Protein AF-A0A9E5MZT5-F1 (afdb_monomer_lite)

Foldseek 3Di:
DDDPDPCPDDPPPPPVVVVVCVVVPDDPPPPPDDDDDCVPHPVVVCVVPPCVPVNPDPVPPPPPD

Radius of gyration: 33.57 Å; chains: 1; bounding box: 91×18×65 Å

pLDDT: mean 71.57, std 15.98, range [46.72, 96.44]

Secondary structure (DSSP, 8-state):
---------SSSSTTHHHHHHHHHS-------PPPPPIIIIIHHHHHHHTTTTS---GGG-----

Structure (mmCIF,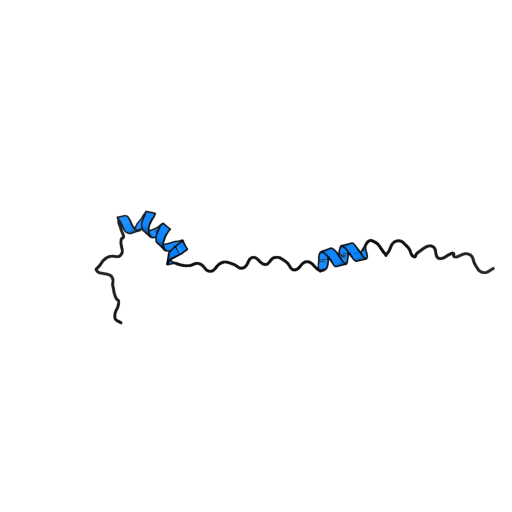 N/CA/C/O backbone):
data_AF-A0A9E5MZT5-F1
#
_entry.id   AF-A0A9E5MZT5-F1
#
loop_
_atom_site.group_PDB
_atom_site.id
_atom_site.type_symbol
_atom_site.label_atom_id
_atom_site.label_alt_id
_atom_site.label_comp_id
_atom_site.label_asym_id
_atom_site.label_entity_id
_atom_site.label_seq_id
_atom_site.pdbx_PDB_ins_code
_atom_site.Cartn_x
_atom_site.Cartn_y
_atom_site.Cartn_z
_atom_site.occupancy
_atom_site.B_iso_or_equiv
_atom_site.auth_seq_id
_atom_site.auth_comp_id
_atom_site.auth_asym_id
_atom_site.auth_atom_id
_atom_site.pdbx_PDB_model_num
ATOM 1 N N . MET A 1 1 ? 67.590 3.139 -52.055 1.00 46.72 1 MET A N 1
ATOM 2 C CA . MET A 1 1 ? 66.880 4.112 -51.194 1.00 46.72 1 MET A CA 1
ATOM 3 C C . MET A 1 1 ? 65.512 3.549 -50.812 1.00 46.72 1 MET A C 1
ATOM 5 O O . MET A 1 1 ? 64.482 4.045 -51.236 1.00 46.72 1 MET A O 1
ATOM 9 N N . ASN A 1 2 ? 65.517 2.448 -50.060 1.00 51.78 2 ASN A N 1
ATOM 10 C CA . ASN A 1 2 ? 64.323 1.734 -49.613 1.00 51.78 2 ASN A CA 1
ATOM 11 C C . ASN A 1 2 ? 64.628 1.139 -48.224 1.00 51.78 2 ASN A C 1
ATOM 13 O O . ASN A 1 2 ? 65.784 0.815 -47.963 1.00 51.78 2 ASN A O 1
ATOM 17 N N . GLN A 1 3 ? 63.608 1.005 -47.373 1.00 61.31 3 GLN A N 1
ATOM 18 C CA . GLN A 1 3 ? 63.623 0.421 -46.014 1.00 61.31 3 GLN A CA 1
ATOM 19 C C . GLN A 1 3 ? 64.026 1.279 -44.798 1.00 61.31 3 GLN A C 1
ATOM 21 O O . GLN A 1 3 ? 64.781 0.831 -43.937 1.00 61.31 3 GLN A O 1
ATOM 26 N N . ARG A 1 4 ? 63.420 2.454 -44.591 1.00 58.84 4 ARG A N 1
ATOM 27 C CA . ARG A 1 4 ? 63.374 3.040 -43.231 1.00 58.84 4 ARG A CA 1
ATOM 28 C C . ARG A 1 4 ? 62.012 3.622 -42.884 1.00 58.84 4 ARG A C 1
ATOM 30 O O . ARG A 1 4 ? 61.882 4.808 -42.627 1.00 58.84 4 ARG A O 1
ATOM 37 N N . ARG A 1 5 ? 60.993 2.767 -42.817 1.00 62.62 5 ARG A N 1
ATOM 38 C CA . ARG A 1 5 ? 59.818 3.014 -41.967 1.00 62.62 5 ARG A CA 1
ATOM 39 C C . ARG A 1 5 ? 59.507 1.727 -41.221 1.00 62.62 5 ARG A C 1
ATOM 41 O O . ARG A 1 5 ? 58.698 0.910 -41.635 1.00 62.62 5 ARG A O 1
ATOM 48 N N . ARG A 1 6 ? 60.270 1.527 -40.146 1.00 61.16 6 ARG A N 1
ATOM 49 C CA . ARG A 1 6 ? 60.052 0.484 -39.145 1.00 61.16 6 ARG A CA 1
ATOM 50 C C . ARG A 1 6 ? 58.683 0.777 -38.529 1.00 61.16 6 ARG A C 1
ATOM 52 O O . ARG A 1 6 ? 58.556 1.712 -37.743 1.00 61.16 6 ARG A O 1
ATOM 59 N N . VAL A 1 7 ? 57.663 0.044 -38.964 1.00 57.47 7 VAL A N 1
ATOM 60 C CA . VAL A 1 7 ? 56.308 0.093 -38.411 1.00 57.47 7 VAL A CA 1
ATOM 61 C C . VAL A 1 7 ? 56.416 -0.339 -36.950 1.00 57.47 7 VAL A C 1
ATOM 63 O O . VAL A 1 7 ? 56.546 -1.517 -36.636 1.00 57.47 7 VAL A O 1
ATOM 66 N N . ARG A 1 8 ? 56.490 0.644 -36.053 1.00 57.28 8 ARG A N 1
ATOM 67 C CA . ARG A 1 8 ? 56.571 0.478 -34.598 1.00 57.28 8 ARG A CA 1
ATOM 68 C C . ARG A 1 8 ? 55.236 0.927 -34.005 1.00 57.28 8 ARG A C 1
ATOM 70 O O . ARG A 1 8 ? 55.197 1.816 -33.169 1.00 57.28 8 ARG A O 1
ATOM 77 N N . THR A 1 9 ? 54.134 0.386 -34.522 1.00 54.03 9 THR A N 1
ATOM 78 C CA . THR A 1 9 ? 52.770 0.873 -34.241 1.00 54.03 9 THR A CA 1
ATOM 79 C C . THR A 1 9 ? 51.781 -0.272 -34.017 1.00 54.03 9 THR A C 1
ATOM 81 O O . THR A 1 9 ? 50.677 -0.237 -34.545 1.00 54.03 9 THR A O 1
ATOM 84 N N . SER A 1 10 ? 52.156 -1.286 -33.229 1.00 56.03 10 SER A N 1
ATOM 85 C CA . SER A 1 10 ? 51.300 -2.473 -33.026 1.00 56.03 10 SER A CA 1
ATOM 86 C C . SER A 1 10 ? 50.992 -2.831 -31.569 1.00 56.03 10 SER A C 1
ATOM 88 O O . SER A 1 10 ? 50.421 -3.885 -31.338 1.00 56.03 10 SE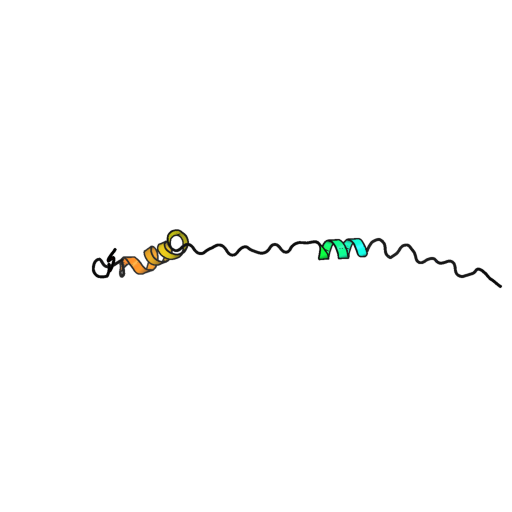R A O 1
ATOM 90 N N . VAL A 1 11 ? 51.348 -2.010 -30.570 1.00 55.09 11 VAL A N 1
ATOM 91 C CA . VAL A 1 11 ? 51.230 -2.431 -29.148 1.00 55.09 11 VAL A CA 1
ATOM 92 C C . VAL A 1 11 ? 50.380 -1.492 -28.273 1.00 55.09 11 VAL A C 1
ATOM 94 O O . VAL A 1 11 ? 50.219 -1.745 -27.090 1.00 55.09 11 VAL A O 1
ATOM 97 N N . ILE A 1 12 ? 49.763 -0.436 -28.820 1.00 54.84 12 ILE A N 1
ATOM 98 C CA . ILE A 1 12 ? 48.916 0.480 -28.014 1.00 54.84 12 ILE A CA 1
ATOM 99 C C . ILE A 1 12 ? 47.414 0.109 -28.070 1.00 54.84 12 ILE A C 1
ATOM 101 O O . ILE A 1 12 ? 46.651 0.493 -27.192 1.00 54.84 12 ILE A O 1
ATOM 105 N N . PHE A 1 13 ? 46.972 -0.720 -29.023 1.00 51.12 13 PHE A N 1
ATOM 106 C CA . PHE A 1 13 ? 45.547 -1.063 -29.208 1.00 51.12 13 PHE A CA 1
ATOM 107 C C . PHE A 1 13 ? 45.039 -2.286 -28.416 1.00 51.12 13 PHE A C 1
ATOM 109 O O . PHE A 1 13 ? 43.863 -2.623 -28.517 1.00 51.12 13 PHE A O 1
ATOM 116 N N . GLY A 1 14 ? 45.890 -2.967 -27.638 1.00 52.38 14 GLY A N 1
ATOM 117 C CA . GLY A 1 14 ? 45.506 -4.195 -26.922 1.00 52.38 14 GLY A CA 1
ATOM 118 C C . GLY A 1 14 ? 44.843 -3.980 -25.554 1.00 52.38 14 GLY A C 1
ATOM 119 O O . GLY A 1 14 ? 44.122 -4.854 -25.088 1.00 52.38 14 GLY A O 1
ATOM 120 N N . GLY A 1 15 ? 45.079 -2.835 -24.901 1.00 53.62 15 GLY A N 1
ATOM 121 C CA . GLY A 1 15 ? 44.596 -2.577 -23.535 1.00 53.62 15 GLY A CA 1
ATOM 122 C C . GLY A 1 15 ? 43.282 -1.793 -23.446 1.00 53.62 15 GLY A C 1
ATOM 123 O O . GLY A 1 15 ? 42.536 -1.953 -22.485 1.00 53.62 15 GLY A O 1
ATOM 124 N N . SER A 1 16 ? 42.975 -0.954 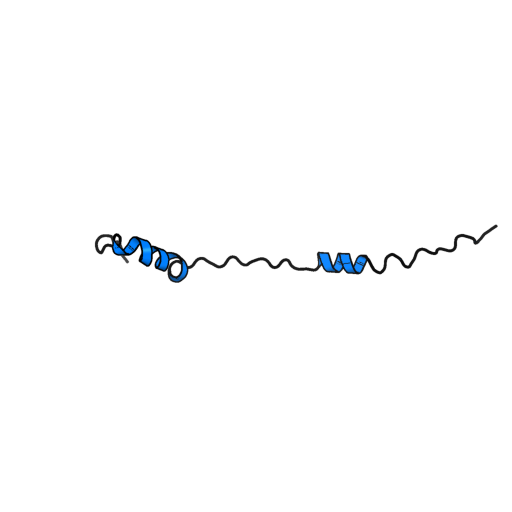-24.441 1.00 55.16 16 SER A N 1
ATOM 125 C CA . SER A 1 16 ? 41.812 -0.050 -24.417 1.00 55.16 16 SER A CA 1
ATOM 126 C C . SER A 1 16 ? 40.510 -0.708 -24.877 1.00 55.16 16 SER A C 1
ATOM 128 O O . SER A 1 16 ? 39.436 -0.363 -24.392 1.00 55.16 16 SER A O 1
ATOM 130 N N . THR A 1 17 ? 40.585 -1.686 -25.776 1.00 58.31 17 THR A N 1
ATOM 131 C CA . THR A 1 17 ? 39.417 -2.410 -26.300 1.00 58.31 17 THR A CA 1
ATOM 132 C C . THR A 1 17 ? 38.769 -3.308 -25.247 1.00 58.31 17 THR A C 1
ATOM 134 O O . THR A 1 17 ? 37.548 -3.434 -25.221 1.00 58.31 17 THR A O 1
ATOM 137 N N . LEU A 1 18 ? 39.566 -3.855 -24.324 1.00 55.97 18 LEU A N 1
ATOM 138 C CA . LEU A 1 18 ? 39.081 -4.653 -23.196 1.00 55.97 18 LEU A CA 1
ATOM 139 C C . LEU A 1 18 ? 38.264 -3.816 -22.200 1.00 55.97 18 LEU A C 1
ATOM 141 O O . LEU A 1 18 ? 37.252 -4.290 -21.697 1.00 55.97 18 LEU A O 1
ATOM 145 N N . TRP A 1 19 ? 38.644 -2.556 -21.970 1.00 56.41 19 TRP A N 1
ATOM 146 C CA . TRP A 1 19 ? 37.896 -1.638 -21.103 1.00 56.41 19 TRP A CA 1
ATOM 147 C C . TRP A 1 19 ? 36.576 -1.167 -21.727 1.00 56.41 19 TRP A C 1
ATOM 149 O O . TRP A 1 19 ? 35.566 -1.084 -21.031 1.00 56.41 19 TRP A O 1
ATOM 159 N N . VAL A 1 20 ? 36.551 -0.906 -23.039 1.00 64.38 20 VAL A N 1
ATOM 160 C CA . VAL A 1 20 ? 35.317 -0.524 -23.754 1.00 64.38 20 VAL A CA 1
ATOM 161 C C . VAL A 1 20 ? 34.336 -1.696 -23.835 1.00 64.38 20 VAL A C 1
ATOM 163 O O . VAL A 1 20 ? 33.143 -1.503 -23.618 1.00 64.38 20 VAL A O 1
ATOM 166 N N . ALA A 1 21 ? 34.822 -2.916 -24.079 1.00 62.91 21 ALA A N 1
ATOM 167 C CA . ALA A 1 21 ? 33.981 -4.114 -24.066 1.00 62.91 21 ALA A CA 1
ATOM 168 C C . ALA A 1 21 ? 33.388 -4.388 -22.673 1.00 62.91 21 ALA A C 1
ATOM 170 O O . ALA A 1 21 ? 32.219 -4.756 -22.563 1.00 62.91 21 ALA A O 1
ATOM 171 N N . LEU A 1 22 ? 34.168 -4.156 -21.612 1.00 63.91 22 LEU A N 1
ATOM 172 C CA . LEU A 1 22 ? 33.707 -4.337 -20.238 1.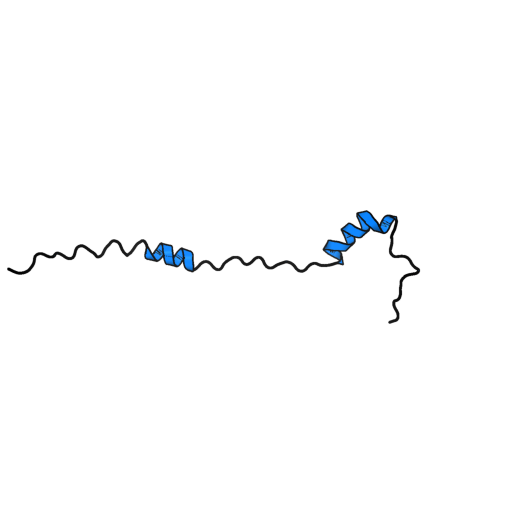00 63.91 22 LEU A CA 1
ATOM 173 C C . LEU A 1 22 ? 32.623 -3.317 -19.856 1.00 63.91 22 LEU A C 1
ATOM 175 O O . LEU A 1 22 ? 31.652 -3.684 -19.211 1.00 63.91 22 LEU A O 1
ATOM 179 N N . LEU A 1 23 ? 32.742 -2.062 -20.300 1.00 62.62 23 LEU A N 1
ATOM 180 C CA . LEU A 1 23 ? 31.731 -1.024 -20.058 1.00 62.62 23 LEU A CA 1
ATOM 181 C C . LEU A 1 23 ? 30.441 -1.226 -20.869 1.00 62.62 23 LEU A C 1
ATOM 183 O O . LEU A 1 23 ? 29.369 -0.857 -20.398 1.00 62.62 23 LEU A O 1
ATOM 187 N N . TRP A 1 24 ? 30.522 -1.811 -22.066 1.00 69.06 24 TRP A N 1
ATOM 188 C CA . TRP A 1 24 ? 29.354 -2.013 -22.934 1.00 69.06 24 TRP A CA 1
ATOM 189 C C . TRP A 1 24 ? 28.587 -3.311 -22.631 1.00 69.06 24 TRP A C 1
ATOM 191 O O . TRP A 1 24 ? 27.414 -3.437 -22.973 1.00 69.06 24 TRP A O 1
ATOM 201 N N . GLY A 1 25 ? 29.239 -4.278 -21.984 1.00 70.88 25 GLY A N 1
ATOM 202 C CA . GLY A 1 25 ? 28.661 -5.583 -21.675 1.00 70.88 25 GLY A CA 1
ATOM 203 C C . GLY A 1 25 ? 27.884 -5.670 -20.360 1.00 70.88 25 GLY A C 1
ATOM 204 O O . GLY A 1 25 ? 27.332 -6.734 -20.096 1.00 70.88 25 GLY A O 1
ATOM 205 N N . LEU A 1 26 ? 27.839 -4.621 -19.524 1.00 76.25 26 LEU A N 1
ATOM 206 C CA . LEU A 1 26 ? 27.065 -4.668 -18.279 1.00 76.25 26 LEU A CA 1
ATOM 207 C C . LEU A 1 26 ? 25.561 -4.546 -18.585 1.00 76.25 26 LEU A C 1
ATOM 209 O O . LEU A 1 26 ? 25.115 -3.458 -18.963 1.00 76.25 26 LEU A O 1
ATOM 213 N N . PRO A 1 27 ? 24.747 -5.604 -18.387 1.00 72.88 27 PRO A N 1
ATOM 214 C CA . PRO A 1 27 ? 23.305 -5.433 -18.352 1.00 72.88 27 PRO A CA 1
ATOM 215 C C . PRO A 1 27 ? 22.979 -4.495 -17.188 1.00 72.88 27 PRO A C 1
ATOM 217 O O . PRO A 1 27 ? 23.371 -4.743 -16.046 1.00 72.88 27 PRO A O 1
ATOM 220 N N . GLY A 1 28 ? 22.296 -3.388 -17.478 1.00 74.38 28 GLY A N 1
ATOM 221 C CA . GLY A 1 28 ? 21.805 -2.499 -16.434 1.00 74.38 28 GLY A CA 1
ATOM 222 C C . GLY A 1 28 ? 20.921 -3.298 -15.483 1.00 74.38 28 GLY A C 1
ATOM 223 O O . GLY A 1 28 ? 20.007 -3.992 -15.931 1.00 74.38 28 GLY A O 1
ATOM 224 N N . ALA A 1 29 ? 21.196 -3.222 -14.180 1.00 74.75 29 ALA A N 1
ATOM 225 C CA . ALA A 1 29 ? 20.300 -3.749 -13.162 1.00 74.75 29 ALA A CA 1
ATOM 226 C C . ALA A 1 29 ? 19.012 -2.915 -13.198 1.00 74.75 29 ALA A C 1
ATOM 228 O O . ALA A 1 29 ? 18.891 -1.894 -12.523 1.00 74.75 29 ALA A O 1
ATOM 229 N N . GLY A 1 30 ? 18.079 -3.302 -14.067 1.00 72.44 30 GLY A N 1
ATOM 230 C CA . GLY A 1 30 ? 16.744 -2.735 -14.092 1.00 72.44 30 GLY A CA 1
ATOM 231 C C . GLY A 1 30 ? 16.086 -3.061 -12.763 1.00 72.44 30 GLY A C 1
ATOM 232 O O . GLY A 1 30 ? 15.855 -4.231 -12.464 1.00 72.44 30 GLY A O 1
ATOM 233 N N . ALA A 1 31 ? 15.825 -2.040 -11.950 1.00 75.12 31 ALA A N 1
ATOM 234 C CA . ALA A 1 31 ? 14.982 -2.209 -10.783 1.00 75.12 31 ALA A CA 1
ATOM 235 C C . ALA A 1 31 ? 13.600 -2.644 -11.284 1.00 75.12 31 ALA A C 1
ATOM 237 O O . ALA A 1 31 ? 12.908 -1.877 -11.955 1.00 75.12 31 ALA A O 1
ATOM 238 N N . MET A 1 32 ? 13.227 -3.893 -11.009 1.00 75.94 32 MET A N 1
ATOM 239 C CA . MET A 1 32 ? 11.841 -4.321 -11.140 1.00 75.94 32 MET A CA 1
ATOM 240 C C . MET A 1 32 ? 11.059 -3.505 -10.115 1.00 75.94 32 MET A C 1
ATOM 242 O O . MET A 1 32 ? 11.326 -3.606 -8.917 1.00 75.94 32 MET A O 1
ATOM 246 N N . ALA A 1 33 ? 10.168 -2.634 -10.586 1.00 79.19 33 ALA A N 1
ATOM 247 C CA . ALA A 1 33 ? 9.250 -1.948 -9.695 1.00 79.19 33 ALA A CA 1
ATOM 248 C C . ALA A 1 33 ? 8.397 -3.021 -9.012 1.00 79.19 33 ALA A C 1
ATOM 250 O O . ALA A 1 33 ? 7.757 -3.818 -9.697 1.00 79.19 33 ALA A O 1
ATOM 251 N N . GLU A 1 34 ? 8.450 -3.084 -7.682 1.00 86.69 34 GLU A N 1
ATOM 252 C CA . GLU A 1 34 ? 7.603 -4.014 -6.946 1.00 86.69 34 GLU A CA 1
ATOM 253 C C . GLU A 1 34 ? 6.143 -3.588 -7.096 1.00 86.69 34 GLU A C 1
ATOM 255 O O . GLU A 1 34 ? 5.814 -2.399 -7.052 1.00 86.69 34 GLU A O 1
ATOM 260 N N . GLU A 1 35 ? 5.276 -4.571 -7.324 1.00 91.38 35 GLU A N 1
ATOM 261 C CA . GLU A 1 35 ? 3.848 -4.333 -7.423 1.00 91.38 35 GLU A CA 1
ATOM 262 C C . GLU A 1 35 ? 3.306 -3.887 -6.062 1.00 91.38 35 GLU A C 1
ATOM 264 O O . GLU A 1 35 ? 3.596 -4.490 -5.027 1.00 91.38 35 GLU A O 1
ATOM 269 N N . ILE A 1 36 ? 2.545 -2.792 -6.072 1.00 90.62 36 ILE A N 1
ATOM 270 C CA . ILE A 1 36 ? 1.924 -2.245 -4.868 1.00 90.62 36 ILE A CA 1
ATOM 271 C C . ILE A 1 36 ? 0.767 -3.164 -4.472 1.00 90.62 36 ILE A C 1
ATOM 273 O O . ILE A 1 36 ? -0.220 -3.271 -5.202 1.00 90.62 36 ILE A O 1
ATOM 277 N N . ASP A 1 37 ? 0.851 -3.769 -3.289 1.00 95.12 37 ASP A N 1
ATOM 278 C CA . ASP A 1 37 ? -0.224 -4.581 -2.723 1.00 95.12 37 ASP A CA 1
ATOM 279 C C . ASP A 1 37 ? -1.041 -3.749 -1.729 1.00 95.12 37 ASP A C 1
ATOM 281 O O . ASP A 1 37 ? -0.541 -3.277 -0.707 1.00 95.12 37 ASP A O 1
ATOM 285 N N . PHE A 1 38 ? -2.338 -3.577 -1.997 1.00 93.00 38 PHE A N 1
ATOM 286 C CA . PHE A 1 38 ? -3.198 -2.765 -1.133 1.00 93.00 38 PHE A CA 1
ATOM 287 C C . PHE A 1 38 ? -3.225 -3.273 0.315 1.00 93.00 38 PHE A C 1
ATOM 289 O O . PHE A 1 38 ? -3.248 -2.469 1.250 1.00 93.00 38 PHE A O 1
ATOM 296 N N . SER A 1 39 ? -3.223 -4.590 0.521 1.00 94.88 39 SER A N 1
ATOM 297 C CA . SER A 1 39 ? -3.373 -5.184 1.851 1.00 94.88 39 SER A CA 1
ATOM 298 C C . SER A 1 39 ? -2.114 -5.033 2.702 1.00 94.88 39 SER A C 1
ATOM 300 O O . SER A 1 39 ? -2.224 -4.793 3.906 1.00 94.88 39 SER A O 1
ATOM 302 N N . ARG A 1 40 ? -0.939 -5.164 2.086 1.00 95.38 40 ARG A N 1
ATOM 303 C CA . ARG A 1 40 ? 0.376 -5.075 2.722 1.00 95.38 40 ARG A CA 1
ATOM 304 C C . ARG A 1 40 ? 0.862 -3.633 2.827 1.00 95.38 40 ARG A C 1
ATOM 306 O O . ARG A 1 40 ? 1.388 -3.261 3.873 1.00 95.38 40 ARG A O 1
ATOM 313 N N . ASP A 1 41 ? 0.650 -2.826 1.790 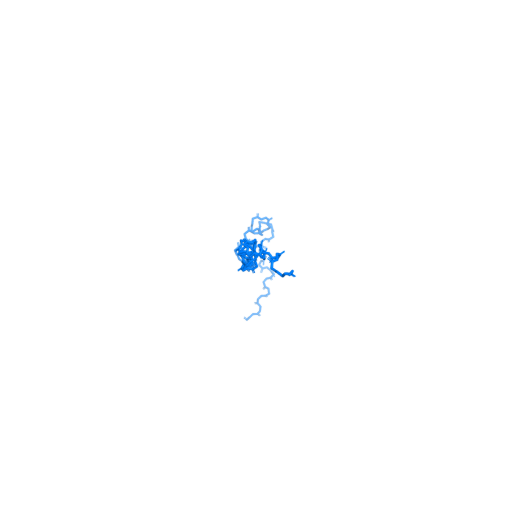1.00 96.44 41 ASP A N 1
ATOM 314 C CA . ASP A 1 41 ? 1.325 -1.534 1.647 1.00 96.44 41 ASP A CA 1
ATOM 315 C C . ASP A 1 41 ? 0.410 -0.352 2.023 1.00 96.44 41 ASP A C 1
ATOM 317 O O . ASP A 1 41 ? 0.845 0.583 2.696 1.00 96.44 41 ASP A O 1
ATOM 321 N N . ILE A 1 42 ? -0.879 -0.387 1.659 1.00 93.94 42 ILE A N 1
ATOM 322 C CA . ILE A 1 42 ? -1.799 0.762 1.823 1.00 93.94 42 ILE A CA 1
ATOM 323 C C . ILE A 1 42 ? -2.656 0.631 3.088 1.00 93.94 42 ILE A C 1
ATOM 325 O O . ILE A 1 42 ? -2.778 1.570 3.884 1.00 93.94 42 ILE A O 1
ATOM 329 N N . ARG A 1 43 ? -3.254 -0.540 3.306 1.00 93.88 43 ARG A N 1
ATOM 330 C CA . ARG A 1 43 ? -4.199 -0.788 4.400 1.00 93.88 43 ARG A CA 1
ATOM 331 C C . ARG A 1 43 ? -3.621 -0.490 5.792 1.00 93.88 43 ARG A C 1
ATOM 333 O O . ARG A 1 43 ? -4.356 0.123 6.568 1.00 93.88 43 ARG A O 1
ATOM 340 N N . PRO A 1 44 ? -2.356 -0.825 6.132 1.00 94.94 44 PRO A N 1
ATOM 341 C CA . PRO A 1 44 ? -1.797 -0.501 7.448 1.00 94.94 44 PRO A CA 1
ATOM 342 C C . PRO A 1 44 ? -1.712 1.008 7.71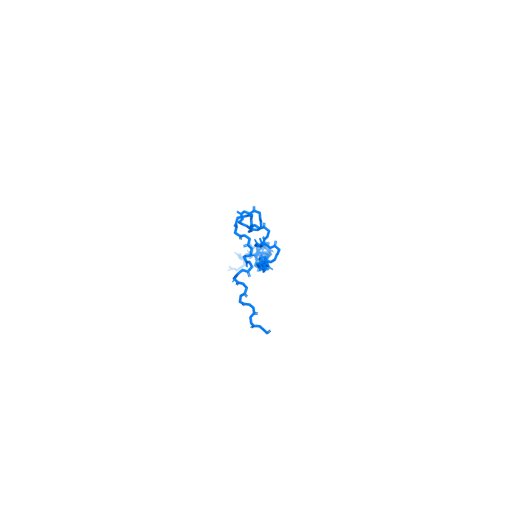8 1.00 94.94 44 PRO A C 1
ATOM 344 O O . PRO A 1 44 ? -1.894 1.457 8.853 1.00 94.94 44 PRO A O 1
ATOM 347 N N . ILE A 1 45 ? -1.476 1.804 6.669 1.00 95.88 45 ILE A N 1
ATOM 348 C CA . ILE A 1 45 ? -1.408 3.268 6.754 1.00 95.88 45 ILE A CA 1
ATOM 349 C C . ILE A 1 45 ? -2.796 3.823 7.080 1.00 95.88 45 ILE A C 1
ATOM 351 O O . ILE A 1 45 ? -2.950 4.608 8.020 1.00 95.88 45 ILE A O 1
ATOM 355 N N . LEU A 1 46 ? -3.818 3.374 6.349 1.00 93.88 46 LEU A N 1
ATOM 356 C CA . LEU A 1 46 ? -5.199 3.806 6.567 1.00 93.88 46 LEU A CA 1
ATOM 357 C C . LEU A 1 46 ? -5.746 3.316 7.910 1.00 93.88 46 LEU A C 1
ATOM 359 O O . LEU A 1 46 ? -6.426 4.073 8.603 1.00 93.88 46 LEU A O 1
ATOM 363 N N . SER A 1 47 ? -5.398 2.100 8.341 1.00 92.06 47 SER A N 1
ATOM 364 C CA . SER A 1 47 ? -5.819 1.602 9.652 1.00 92.06 47 SER A CA 1
ATOM 365 C C . SER A 1 47 ? -5.238 2.410 10.802 1.00 92.06 47 SER A C 1
ATOM 367 O O . SER A 1 47 ? -5.925 2.631 11.795 1.00 92.06 47 SER A O 1
ATOM 369 N N . LYS A 1 48 ? -3.991 2.875 10.660 1.00 94.06 48 LYS A N 1
ATOM 370 C CA . LYS A 1 48 ? -3.319 3.670 11.689 1.00 94.06 48 LYS A CA 1
ATOM 371 C C . LYS A 1 48 ? -3.856 5.099 11.762 1.00 94.06 48 LYS A C 1
ATOM 373 O O . LYS A 1 48 ? -3.988 5.635 12.857 1.00 94.06 48 LYS A O 1
ATOM 378 N N . ASN A 1 49 ? -4.124 5.715 10.613 1.00 95.25 49 ASN A N 1
ATOM 379 C CA . ASN A 1 49 ? -4.362 7.158 10.542 1.00 95.25 49 ASN A CA 1
ATOM 380 C C . ASN A 1 49 ? -5.832 7.541 10.325 1.00 95.25 49 ASN A C 1
ATOM 382 O O . ASN A 1 49 ? -6.210 8.666 10.635 1.00 95.25 49 ASN A O 1
ATOM 386 N N . CYS A 1 50 ? -6.654 6.646 9.773 1.00 89.56 50 CYS A N 1
ATOM 387 C CA . CYS A 1 50 ? -7.982 6.996 9.266 1.00 89.56 50 CYS A CA 1
ATOM 388 C C . CYS A 1 50 ? -9.090 6.155 9.907 1.00 89.56 50 CYS A C 1
ATOM 390 O O . CYS A 1 50 ? -10.073 6.714 10.389 1.00 89.56 50 CYS A O 1
ATOM 392 N N . PHE A 1 51 ? -8.932 4.829 9.973 1.00 90.00 51 PHE A N 1
ATOM 393 C CA . PHE A 1 51 ? -10.016 3.919 10.380 1.00 90.00 51 PHE A CA 1
ATOM 394 C C . PHE A 1 51 ? -10.446 4.027 11.846 1.00 90.00 51 PHE A C 1
ATOM 396 O O . PHE A 1 51 ? -11.477 3.475 12.214 1.00 90.00 51 PHE A O 1
ATOM 403 N N . PHE A 1 52 ? -9.699 4.750 12.680 1.00 86.69 52 PHE A N 1
ATOM 404 C CA . PHE A 1 52 ? -10.134 5.043 14.042 1.00 86.69 52 PHE A CA 1
ATOM 405 C C . PHE A 1 52 ? -11.406 5.912 14.071 1.00 86.69 52 PHE A C 1
ATOM 407 O O . PHE A 1 52 ? -12.288 5.664 14.887 1.00 86.69 52 PHE A O 1
ATOM 414 N N . CYS A 1 53 ? -11.518 6.888 13.157 1.00 86.44 53 CYS A N 1
ATOM 415 C CA . CYS A 1 53 ? -12.699 7.755 13.017 1.00 86.44 53 CYS A CA 1
ATOM 416 C C . CYS A 1 53 ? -13.539 7.418 11.775 1.00 86.44 53 CYS A C 1
ATOM 418 O O . CYS A 1 53 ? -14.754 7.562 11.795 1.00 86.44 53 CYS A O 1
ATOM 420 N N . HIS A 1 54 ? -12.887 6.972 10.701 1.00 84.94 54 HIS A N 1
ATOM 421 C CA . HIS A 1 54 ? -13.481 6.609 9.412 1.00 84.94 54 HIS A CA 1
ATOM 422 C C . HIS A 1 54 ? -13.275 5.119 9.141 1.00 84.94 54 HIS A C 1
ATOM 424 O O . HIS A 1 54 ? -12.732 4.729 8.106 1.00 84.94 54 HIS A O 1
ATOM 430 N N . GLY A 1 55 ? -13.589 4.273 10.124 1.00 76.81 55 GLY A N 1
ATOM 431 C CA . GLY A 1 55 ? -13.582 2.825 9.921 1.00 76.81 55 GLY A CA 1
ATOM 432 C C . GLY A 1 55 ? -14.526 2.447 8.779 1.00 76.81 55 GLY A C 1
ATOM 433 O O . GLY A 1 55 ? -15.388 3.252 8.431 1.00 76.81 55 GLY A O 1
ATOM 434 N N . PRO A 1 56 ? -14.372 1.261 8.169 1.00 69.00 56 PRO A N 1
ATOM 435 C CA . PRO A 1 56 ? -15.310 0.804 7.152 1.00 69.00 56 PRO A CA 1
ATOM 436 C C . PRO A 1 56 ? -16.718 0.803 7.758 1.00 69.00 56 PRO A C 1
ATOM 438 O O . PRO A 1 56 ? -17.036 -0.044 8.595 1.00 69.00 56 PRO A O 1
ATOM 441 N N . ASP A 1 57 ? -17.509 1.812 7.395 1.00 66.06 57 ASP A N 1
ATOM 442 C CA . ASP A 1 57 ? -18.847 2.010 7.922 1.00 66.06 57 ASP A CA 1
ATOM 443 C C . ASP A 1 57 ? -19.704 0.820 7.484 1.00 66.06 57 ASP A C 1
ATOM 445 O O . ASP A 1 57 ? -19.626 0.342 6.346 1.00 66.06 57 ASP A O 1
ATOM 449 N N . ALA A 1 58 ? -20.509 0.300 8.406 1.00 58.41 58 ALA A N 1
ATOM 450 C CA . ALA A 1 58 ? -21.397 -0.816 8.117 1.00 58.41 58 ALA A CA 1
ATOM 451 C C . ALA A 1 58 ? -22.439 -0.444 7.046 1.00 58.41 58 ALA A C 1
ATOM 453 O O . ALA A 1 58 ? -22.952 -1.345 6.376 1.00 58.41 58 ALA A O 1
ATOM 454 N N . HIS A 1 59 ? -22.719 0.856 6.881 1.00 57.12 59 HIS A N 1
ATOM 455 C CA . HIS A 1 59 ? -23.733 1.396 5.978 1.00 57.12 59 HIS A CA 1
ATOM 456 C C . HIS A 1 59 ? -23.301 1.532 4.508 1.00 57.12 59 HIS A C 1
ATOM 458 O O . HIS A 1 59 ? -24.177 1.561 3.646 1.00 57.12 59 HIS A O 1
ATOM 464 N N . ASP A 1 60 ? -21.998 1.505 4.203 1.00 55.56 60 ASP A N 1
ATOM 465 C CA . ASP A 1 60 ? -21.479 1.687 2.833 1.00 55.56 60 ASP A CA 1
ATOM 466 C C . ASP A 1 60 ? -21.092 0.370 2.136 1.00 55.56 60 ASP A C 1
ATOM 468 O O . ASP A 1 60 ? -20.510 0.361 1.049 1.00 55.56 60 ASP A O 1
ATOM 472 N N . ARG A 1 61 ? -21.423 -0.786 2.727 1.00 59.69 61 ARG A N 1
ATOM 473 C CA . ARG A 1 61 ? -21.224 -2.083 2.062 1.00 59.69 61 ARG A CA 1
ATOM 474 C C . ARG A 1 61 ? -22.281 -2.308 0.979 1.00 59.69 61 ARG A C 1
ATOM 476 O O . ARG A 1 61 ? -23.230 -3.058 1.183 1.00 59.69 61 ARG A O 1
ATOM 483 N N . GLN A 1 62 ? -22.079 -1.731 -0.201 1.00 60.78 62 GLN A N 1
ATOM 484 C CA . GLN A 1 62 ? -22.688 -2.229 -1.439 1.00 60.78 62 GLN A CA 1
ATOM 485 C C . GLN A 1 62 ? -21.862 -3.407 -1.968 1.00 60.78 62 GLN A C 1
ATOM 487 O O . GLN A 1 62 ? -21.100 -3.283 -2.922 1.00 60.78 62 GLN A O 1
ATOM 492 N N . ALA A 1 63 ? -21.980 -4.555 -1.305 1.00 59.53 63 ALA A N 1
ATOM 493 C CA . ALA A 1 63 ? -21.606 -5.835 -1.893 1.00 59.53 63 ALA A CA 1
ATOM 494 C C . ALA A 1 63 ? -22.904 -6.524 -2.322 1.00 59.53 63 ALA A C 1
ATOM 496 O O . ALA A 1 63 ? -23.513 -7.240 -1.533 1.00 59.53 63 ALA A O 1
ATOM 497 N N . ASP A 1 64 ? -23.348 -6.227 -3.541 1.00 50.53 64 ASP A N 1
ATOM 498 C CA . ASP A 1 64 ? -24.348 -7.029 -4.244 1.00 50.53 64 ASP A CA 1
ATOM 499 C C . ASP A 1 64 ? -23.563 -8.007 -5.126 1.00 50.53 64 ASP A C 1
ATOM 501 O O . ASP A 1 64 ? -23.080 -7.634 -6.199 1.00 50.53 64 ASP A O 1
ATOM 505 N N . LEU A 1 65 ? -23.305 -9.202 -4.587 1.00 48.72 65 LEU A N 1
ATOM 506 C CA . LEU A 1 65 ? -22.737 -10.349 -5.300 1.00 48.72 65 LEU A CA 1
ATOM 507 C C . LEU A 1 65 ? -23.649 -11.558 -5.097 1.00 48.72 65 LEU A C 1
ATOM 509 O O . LEU A 1 65 ? -23.873 -11.916 -3.916 1.00 48.72 65 LEU A O 1
#

Sequence (65 aa):
MNQRRRVRTSVIFGGSTLWVALLWGLPGAGAMAEEIDFSRDIRPILSKNCFFCHGPDAHDRQADL